Protein AF-A0AAE0SUE6-F1 (afdb_monomer_lite)

Sequence (89 aa):
MESNRKFAINGYLYGNIPNLNASVGENIAWYIMALGTDDDIHTAHFHGHTFIHRASRAHTGDVIEVFPGTYETIEIFADNPGTWLLHCH

pLDDT: mean 93.76, std 6.13, range [60.94, 98.31]

Secondary structure (DSSP, 8-state):
--TT----BTTB-TT--------TT-EEEEEEEB-SSTT--EEEEETT--EEE-SSS-EEESEEEE-BT-EEEEEEE--S-S---EEE-

Foldseek 3Di:
DCPPPAPDDVPDHDPPDPDPDDDQQDKDKDKAAFADDQVGKWWKFWPPWWKWWPDVDTDIDRIDIHGHPGMTMIITRRHGDDDTDIDTD

Radius of gyration: 13.85 Å; chains: 1; bounding box: 37×30×33 Å

InterPro domains:
  IPR008972 Cupredoxin [G3DSA:2.60.40.420] (1-89)
  IPR008972 Cupredoxin [SSF49503] (2-89)
  IPR011706 Multicopper oxidase, C-terminal [PF07731] (10-89)

Organism: NCBI:txid2493646

Structure (mmCIF, N/CA/C/O backbone):
data_AF-A0AAE0SUE6-F1
#
_entry.id   AF-A0AAE0SUE6-F1
#
loop_
_atom_site.group_PDB
_atom_site.id
_atom_site.type_symbol
_atom_site.label_atom_id
_atom_site.label_alt_id
_atom_site.label_comp_id
_atom_site.label_asym_id
_atom_site.label_entity_id
_atom_site.label_seq_id
_atom_site.pdbx_PDB_ins_code
_atom_site.Cartn_x
_atom_site.Cartn_y
_atom_site.Cartn_z
_atom_site.occupancy
_atom_site.B_iso_or_equiv
_atom_site.auth_seq_id
_atom_site.auth_comp_id
_atom_site.auth_asym_id
_atom_site.auth_atom_id
_atom_site.pdbx_PDB_model_num
ATOM 1 N N . MET A 1 1 ? 24.641 2.942 -12.277 1.00 60.94 1 MET A N 1
ATOM 2 C CA . MET A 1 1 ? 23.744 3.645 -13.218 1.00 60.94 1 MET A CA 1
ATOM 3 C C . MET A 1 1 ? 22.366 3.863 -12.576 1.00 60.94 1 MET A C 1
ATOM 5 O O . MET A 1 1 ? 21.362 3.798 -13.256 1.00 60.94 1 MET A O 1
ATOM 9 N N . GLU A 1 2 ? 22.319 4.153 -11.267 1.00 75.19 2 GLU A N 1
ATOM 10 C CA . GLU A 1 2 ? 21.074 4.138 -10.467 1.00 75.19 2 GLU A CA 1
ATOM 11 C C . GLU A 1 2 ? 20.696 5.519 -9.904 1.00 75.19 2 GLU A C 1
ATOM 13 O O . GLU A 1 2 ? 19.593 5.715 -9.418 1.00 75.19 2 GLU A O 1
ATOM 18 N N . SER A 1 3 ? 21.586 6.517 -10.001 1.00 80.31 3 SER A N 1
ATOM 19 C CA . SER A 1 3 ? 21.412 7.836 -9.358 1.00 80.31 3 SER A CA 1
ATOM 20 C C . SER A 1 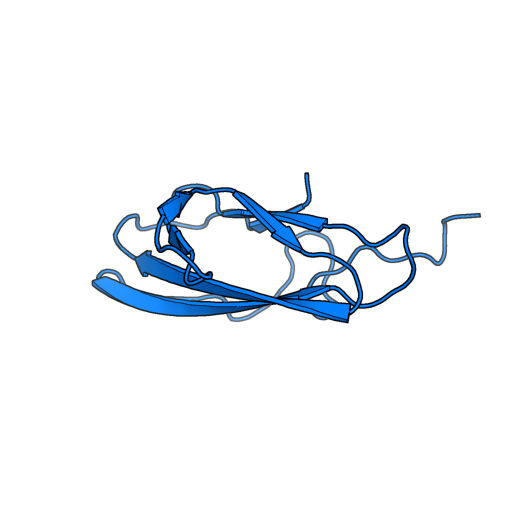3 ? 20.085 8.536 -9.717 1.00 80.31 3 SER A C 1
ATOM 22 O O . SER A 1 3 ? 19.481 9.235 -8.895 1.00 80.31 3 SER A O 1
ATOM 24 N N . ASN A 1 4 ? 19.603 8.301 -10.944 1.00 88.44 4 ASN A N 1
ATOM 25 C CA . ASN A 1 4 ? 18.377 8.893 -11.476 1.00 88.44 4 ASN A CA 1
ATOM 26 C C . ASN A 1 4 ? 17.156 7.956 -11.421 1.00 88.44 4 ASN A C 1
ATOM 28 O O . ASN A 1 4 ? 16.072 8.393 -11.796 1.00 88.44 4 ASN A O 1
ATOM 32 N N . ARG A 1 5 ? 17.292 6.710 -10.941 1.00 88.62 5 ARG A N 1
ATOM 33 C CA . ARG A 1 5 ? 16.148 5.817 -10.694 1.00 88.62 5 ARG A CA 1
ATOM 34 C C . ARG A 1 5 ? 15.560 6.122 -9.319 1.00 88.62 5 ARG A C 1
ATOM 36 O O . ARG A 1 5 ? 16.291 6.367 -8.359 1.00 88.62 5 ARG A O 1
ATOM 43 N N . LYS A 1 6 ? 14.231 6.194 -9.244 1.00 91.69 6 LYS A N 1
ATOM 44 C CA . LYS A 1 6 ? 13.482 6.564 -8.037 1.00 91.69 6 LYS A CA 1
ATOM 45 C C . LYS A 1 6 ? 12.434 5.487 -7.766 1.00 91.69 6 LYS A C 1
ATOM 47 O O . LYS A 1 6 ? 11.461 5.392 -8.502 1.00 91.69 6 LYS A O 1
ATOM 52 N N . PHE A 1 7 ? 12.643 4.701 -6.712 1.00 92.19 7 PHE A N 1
ATOM 53 C CA . PHE A 1 7 ? 11.700 3.677 -6.255 1.00 92.19 7 PHE A CA 1
ATOM 54 C C . PHE A 1 7 ? 10.636 4.338 -5.383 1.00 92.19 7 PHE A C 1
ATOM 56 O O . PHE A 1 7 ? 10.881 4.620 -4.209 1.00 92.19 7 PHE A O 1
ATOM 63 N N . ALA A 1 8 ? 9.498 4.669 -5.986 1.00 94.38 8 ALA A N 1
ATOM 64 C CA . ALA A 1 8 ? 8.500 5.548 -5.395 1.00 94.38 8 ALA A CA 1
ATOM 65 C C . ALA A 1 8 ? 7.109 4.915 -5.384 1.00 94.38 8 ALA A C 1
ATOM 67 O O . ALA A 1 8 ? 6.712 4.257 -6.340 1.00 94.38 8 ALA A O 1
ATOM 68 N N . ILE A 1 9 ? 6.334 5.217 -4.344 1.00 96.19 9 ILE A N 1
ATOM 69 C CA . ILE A 1 9 ? 4.894 4.941 -4.302 1.00 96.19 9 ILE A CA 1
ATOM 70 C C . ILE A 1 9 ? 4.190 6.256 -4.629 1.00 96.19 9 ILE A C 1
ATOM 72 O O . ILE A 1 9 ? 4.386 7.249 -3.932 1.00 96.19 9 ILE A O 1
ATOM 76 N N . ASN A 1 10 ? 3.408 6.296 -5.710 1.00 95.56 10 ASN A N 1
ATOM 77 C CA . ASN A 1 10 ? 2.714 7.507 -6.178 1.00 95.56 10 ASN A CA 1
ATOM 78 C C . ASN A 1 10 ? 3.631 8.737 -6.377 1.00 95.56 10 ASN A C 1
ATOM 80 O O . ASN A 1 10 ? 3.197 9.873 -6.209 1.00 95.56 10 ASN A O 1
ATOM 84 N N . GLY A 1 11 ? 4.910 8.526 -6.714 1.00 95.62 11 GLY A N 1
ATOM 85 C CA . GLY A 1 11 ? 5.903 9.600 -6.882 1.00 95.62 11 GLY A CA 1
ATOM 86 C C . GLY A 1 11 ? 6.554 10.101 -5.582 1.00 95.62 11 GLY A C 1
ATOM 87 O O . GLY A 1 11 ? 7.394 10.998 -5.630 1.00 95.62 11 GLY A O 1
ATOM 88 N N . TYR A 1 12 ? 6.212 9.503 -4.439 1.00 96.56 12 TYR A N 1
ATOM 89 C CA . TYR A 1 12 ? 6.734 9.831 -3.111 1.00 96.56 12 TYR A CA 1
ATOM 90 C C . TYR A 1 12 ? 7.831 8.847 -2.677 1.00 96.56 12 TYR A C 1
ATOM 92 O O . TYR A 1 12 ? 7.793 7.659 -3.002 1.00 96.56 12 TYR A O 1
ATOM 100 N N . LEU A 1 13 ? 8.826 9.351 -1.942 1.00 94.50 13 LEU A N 1
ATOM 101 C CA . LEU A 1 13 ? 10.029 8.628 -1.519 1.00 94.50 13 LEU A CA 1
ATOM 102 C C . LEU A 1 13 ? 10.188 8.700 -0.001 1.00 94.50 13 LEU A C 1
ATOM 104 O O . LEU A 1 13 ? 9.836 9.695 0.621 1.00 94.50 13 LEU A O 1
ATOM 108 N N . TYR A 1 14 ? 10.796 7.677 0.597 1.00 93.38 14 TYR A N 1
ATOM 109 C CA . TYR A 1 14 ? 11.164 7.694 2.020 1.00 93.38 14 TYR A CA 1
ATOM 110 C C . TYR A 1 14 ? 9.977 7.951 2.968 1.00 93.38 14 TYR A C 1
ATOM 112 O O . TYR A 1 14 ? 10.098 8.690 3.942 1.00 93.38 14 TYR A O 1
ATOM 120 N N . GLY A 1 15 ? 8.817 7.351 2.671 1.00 92.69 15 GLY A N 1
ATOM 121 C CA . GLY A 1 15 ? 7.639 7.412 3.543 1.00 92.69 15 GLY A CA 1
ATOM 122 C C . GLY A 1 15 ? 6.965 8.786 3.616 1.00 92.69 15 GLY A C 1
ATOM 123 O O . GLY A 1 15 ? 6.265 9.061 4.583 1.00 92.69 15 GLY A O 1
ATOM 124 N N . ASN A 1 16 ? 7.167 9.657 2.622 1.00 94.50 16 ASN A N 1
ATOM 125 C CA . ASN A 1 16 ? 6.633 11.023 2.623 1.00 94.50 16 ASN A CA 1
ATOM 126 C C . ASN A 1 16 ? 5.302 11.197 1.865 1.00 94.50 16 ASN A C 1
ATOM 128 O O . ASN A 1 16 ? 4.948 12.321 1.506 1.00 94.50 16 ASN A O 1
ATOM 132 N N . ILE A 1 17 ? 4.572 10.108 1.605 1.00 96.31 17 ILE A N 1
ATOM 133 C CA . ILE A 1 17 ? 3.257 10.180 0.961 1.00 96.31 17 ILE A CA 1
ATOM 134 C C . ILE A 1 17 ? 2.249 10.871 1.902 1.00 96.31 17 ILE A C 1
ATOM 136 O O . ILE A 1 17 ? 2.099 10.456 3.054 1.00 96.31 17 ILE A O 1
ATOM 140 N N . PRO A 1 18 ? 1.568 11.945 1.466 1.00 95.12 18 PRO A N 1
ATOM 141 C CA . PRO A 1 18 ? 0.625 12.650 2.318 1.00 95.12 18 PRO A CA 1
ATOM 142 C C . PRO A 1 18 ? -0.727 11.930 2.364 1.00 95.12 18 PRO A C 1
ATOM 144 O O . PRO A 1 18 ? -1.121 11.243 1.426 1.00 95.12 18 PRO A O 1
ATOM 147 N N . ASN A 1 19 ? -1.488 12.191 3.426 1.00 93.75 19 ASN A N 1
ATOM 148 C CA . ASN A 1 19 ? -2.925 11.912 3.505 1.00 93.75 19 ASN A CA 1
ATOM 149 C C . ASN A 1 19 ? -3.353 10.432 3.413 1.00 93.75 19 ASN A C 1
ATOM 151 O O . ASN A 1 19 ? -4.510 10.163 3.101 1.00 93.75 19 ASN A O 1
ATOM 155 N N . LEU A 1 20 ? -2.481 9.477 3.748 1.00 94.38 20 LEU A N 1
ATOM 156 C CA . LEU A 1 20 ? -2.893 8.095 4.028 1.00 94.38 20 LEU A CA 1
ATOM 157 C C . LEU A 1 20 ? -3.396 7.982 5.473 1.00 94.38 20 LEU A C 1
ATOM 159 O O . LEU A 1 20 ? -2.675 7.527 6.356 1.00 94.38 20 LEU A O 1
ATOM 163 N N . ASN A 1 21 ? -4.624 8.442 5.714 1.00 95.50 21 ASN A N 1
ATOM 164 C CA . ASN A 1 21 ? -5.278 8.379 7.021 1.00 95.50 21 ASN A CA 1
ATOM 165 C C . ASN A 1 21 ? -6.581 7.585 6.928 1.00 95.50 21 ASN A C 1
ATOM 167 O O . ASN A 1 21 ? -7.279 7.666 5.919 1.00 95.50 21 ASN A O 1
ATOM 171 N N . ALA A 1 22 ? -6.921 6.887 8.006 1.00 96.50 22 ALA A N 1
ATOM 172 C CA . ALA A 1 22 ? -8.193 6.201 8.170 1.00 96.50 22 ALA A CA 1
ATOM 173 C C . ALA A 1 22 ? -8.673 6.303 9.620 1.00 96.50 22 ALA A C 1
ATOM 175 O O . ALA A 1 22 ? -7.868 6.455 10.544 1.00 96.50 22 ALA A O 1
ATOM 176 N N . SER A 1 23 ? -9.983 6.213 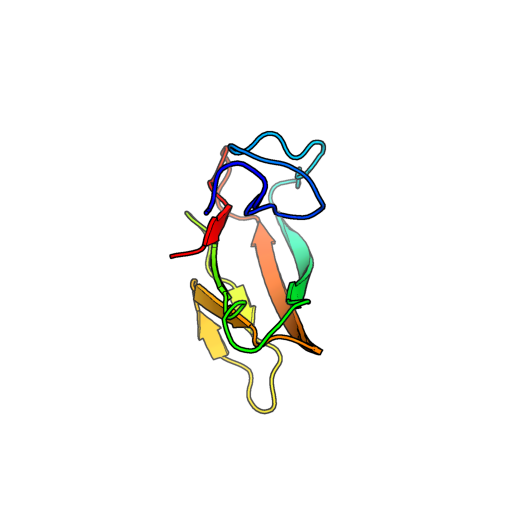9.816 1.00 97.88 23 SER A N 1
ATOM 177 C CA . SER A 1 23 ? -10.598 6.126 11.139 1.00 97.88 23 SER A CA 1
ATOM 178 C C . SER A 1 23 ? -10.688 4.669 11.586 1.00 97.88 23 SER A C 1
ATOM 180 O O . SER A 1 23 ? -10.936 3.769 10.783 1.00 97.88 23 SER A O 1
ATOM 182 N N . VAL A 1 24 ? -10.545 4.430 12.890 1.00 98.00 24 VAL A N 1
ATOM 183 C CA . VAL A 1 24 ? -10.739 3.087 13.454 1.00 98.00 24 VAL A CA 1
ATOM 184 C C . VAL A 1 24 ? -12.158 2.592 13.151 1.00 98.00 24 VAL A C 1
ATOM 186 O O . VAL A 1 24 ? -13.133 3.295 13.414 1.00 98.00 24 VAL A O 1
ATOM 189 N N . GLY A 1 25 ? -12.264 1.374 12.620 1.00 98.12 25 GLY A N 1
ATOM 190 C CA . GLY A 1 25 ? -13.513 0.739 12.198 1.00 98.12 25 GLY A CA 1
ATOM 191 C C . GLY A 1 25 ? -13.897 0.975 10.732 1.00 98.12 25 GLY A C 1
ATOM 192 O O . GLY A 1 25 ? -14.951 0.502 10.306 1.00 98.12 25 GLY A O 1
ATOM 193 N N . GLU A 1 26 ? -13.082 1.683 9.946 1.00 98.31 26 GLU A N 1
ATOM 194 C CA . GLU A 1 26 ? -13.306 1.833 8.505 1.00 98.31 26 GLU A CA 1
ATOM 195 C C . GLU A 1 26 ? -12.915 0.568 7.725 1.00 98.31 26 GLU A C 1
ATOM 197 O O . GLU A 1 26 ? -11.913 -0.086 8.017 1.00 98.31 26 GLU A O 1
ATOM 202 N N . ASN A 1 27 ? -13.698 0.251 6.689 1.00 97.56 27 ASN A N 1
ATOM 203 C CA . ASN A 1 27 ? -13.302 -0.689 5.641 1.00 97.56 27 ASN A CA 1
ATOM 204 C C . ASN A 1 27 ? -12.677 0.102 4.492 1.00 97.56 27 ASN A C 1
ATOM 206 O O . ASN A 1 27 ? -13.349 0.921 3.862 1.00 97.56 27 ASN A O 1
ATOM 210 N N . ILE A 1 28 ? -11.405 -0.155 4.213 1.00 97.06 28 ILE A N 1
ATOM 211 C CA . ILE A 1 28 ? -10.607 0.581 3.236 1.00 97.06 28 ILE A CA 1
ATOM 212 C C . ILE A 1 28 ? -10.310 -0.340 2.059 1.00 97.06 28 ILE A C 1
ATOM 214 O O . ILE A 1 28 ? -9.667 -1.376 2.227 1.00 97.06 28 ILE A O 1
ATOM 218 N N . ALA A 1 29 ? -10.735 0.057 0.861 1.00 96.38 29 ALA A N 1
ATOM 219 C CA . ALA A 1 29 ? -10.319 -0.594 -0.375 1.00 96.38 29 ALA A CA 1
ATOM 220 C C . ALA A 1 29 ? -9.019 0.041 -0.886 1.00 96.38 29 ALA A C 1
ATOM 222 O O . ALA A 1 29 ? -8.948 1.257 -1.074 1.00 96.38 29 ALA A O 1
ATOM 223 N N . TRP A 1 30 ? -8.012 -0.788 -1.143 1.00 96.12 30 TRP A N 1
ATOM 224 C CA . TRP A 1 30 ? -6.750 -0.384 -1.750 1.00 96.12 30 TRP A CA 1
ATOM 225 C C . TRP A 1 30 ? -6.664 -0.922 -3.172 1.00 96.12 30 TRP A C 1
ATOM 227 O O . TRP A 1 30 ? -6.884 -2.109 -3.411 1.00 96.12 30 TRP A O 1
ATOM 237 N N . TYR A 1 31 ? -6.292 -0.041 -4.095 1.00 95.56 31 TYR A N 1
ATOM 238 C CA . TYR A 1 31 ? -5.998 -0.372 -5.483 1.00 95.56 31 TYR A CA 1
ATOM 239 C C . TYR A 1 31 ? -4.501 -0.205 -5.688 1.00 95.56 31 TYR A C 1
ATOM 241 O O . TYR A 1 31 ? -3.969 0.895 -5.525 1.00 95.56 31 TYR A O 1
ATOM 249 N N . ILE A 1 32 ? -3.821 -1.300 -5.998 1.00 95.62 32 ILE A N 1
ATOM 250 C CA . ILE A 1 32 ? -2.363 -1.350 -6.069 1.00 95.62 32 ILE A CA 1
ATOM 251 C C . ILE A 1 32 ? -1.996 -1.721 -7.496 1.00 95.62 32 ILE A C 1
ATOM 253 O O . ILE A 1 32 ? -2.541 -2.671 -8.043 1.00 95.62 32 ILE A O 1
ATOM 257 N N . MET A 1 33 ? -1.097 -0.964 -8.113 1.00 95.75 33 MET A N 1
ATOM 258 C CA . MET A 1 33 ? -0.679 -1.168 -9.497 1.00 95.75 33 MET A CA 1
ATOM 259 C C . MET A 1 33 ? 0.826 -0.970 -9.598 1.00 95.75 33 MET A C 1
ATOM 261 O O . MET A 1 33 ? 1.365 -0.029 -9.013 1.00 95.75 33 MET A O 1
ATOM 265 N N . ALA A 1 34 ? 1.479 -1.831 -10.372 1.00 96.12 34 ALA A N 1
ATOM 266 C CA . ALA A 1 34 ? 2.866 -1.661 -10.772 1.00 96.12 34 ALA A CA 1
ATOM 267 C C . ALA A 1 34 ? 2.918 -1.285 -12.257 1.00 96.12 34 ALA A C 1
ATOM 269 O O . ALA A 1 34 ? 2.175 -1.818 -13.082 1.00 96.12 34 ALA A O 1
ATOM 270 N N . LEU A 1 35 ? 3.790 -0.344 -12.602 1.00 94.12 35 LEU A N 1
ATOM 271 C CA . LEU A 1 35 ? 4.021 0.116 -13.970 1.00 94.12 35 LEU A CA 1
ATOM 272 C C . LEU A 1 35 ? 5.526 0.167 -14.197 1.00 94.12 35 LEU A C 1
ATOM 274 O O . LEU A 1 35 ? 6.243 0.670 -13.338 1.00 94.12 35 LEU A O 1
ATOM 278 N N . GLY A 1 36 ? 5.989 -0.295 -15.356 1.00 93.50 36 GLY A N 1
ATOM 279 C CA . GLY A 1 36 ? 7.418 -0.329 -15.643 1.00 93.50 36 GLY A CA 1
ATOM 280 C C . GLY A 1 36 ? 7.808 -1.459 -16.584 1.00 93.50 36 GLY A C 1
ATOM 281 O O . GLY A 1 36 ? 7.011 -1.867 -17.434 1.00 93.50 36 GLY A O 1
ATOM 282 N N . THR A 1 37 ? 9.044 -1.926 -16.446 1.00 93.06 37 THR A N 1
ATOM 283 C CA . THR A 1 37 ? 9.580 -3.085 -17.168 1.00 93.06 37 THR A CA 1
ATOM 284 C C . THR A 1 37 ? 9.476 -4.343 -16.312 1.00 93.06 37 THR A C 1
ATOM 286 O O . THR A 1 37 ? 8.968 -4.308 -15.201 1.00 93.06 37 THR A O 1
ATOM 289 N N . ASP A 1 38 ? 9.959 -5.466 -16.827 1.00 91.69 38 ASP A N 1
ATOM 290 C CA . ASP A 1 38 ? 10.034 -6.767 -16.154 1.00 91.69 38 ASP A CA 1
ATOM 291 C C . ASP A 1 38 ? 10.800 -6.770 -14.818 1.00 91.69 38 ASP A C 1
ATOM 293 O O . ASP A 1 38 ? 10.579 -7.662 -14.002 1.00 91.69 38 ASP A O 1
ATOM 297 N N . ASP A 1 39 ? 11.630 -5.758 -14.562 1.00 89.88 39 ASP A N 1
ATOM 298 C CA . ASP A 1 39 ? 12.327 -5.562 -13.285 1.00 89.88 39 ASP A CA 1
ATOM 299 C C . ASP A 1 39 ? 11.442 -4.923 -12.192 1.00 89.88 39 ASP A C 1
ATOM 301 O O . ASP A 1 39 ? 11.806 -4.951 -11.017 1.00 89.88 39 ASP A O 1
ATOM 305 N N . ASP A 1 40 ? 10.292 -4.336 -12.544 1.00 93.56 40 ASP A N 1
ATOM 306 C CA . ASP A 1 40 ? 9.442 -3.554 -11.631 1.00 93.56 40 ASP A CA 1
ATOM 307 C C . ASP A 1 40 ? 8.342 -4.417 -10.967 1.00 93.56 40 ASP A C 1
ATOM 309 O O . ASP A 1 40 ? 7.173 -4.030 -10.874 1.00 93.56 40 ASP A O 1
ATOM 313 N N . ILE A 1 41 ? 8.714 -5.625 -10.528 1.00 95.12 41 ILE A N 1
ATOM 314 C CA . ILE A 1 41 ? 7.864 -6.495 -9.699 1.00 95.12 41 ILE A CA 1
ATOM 315 C C . ILE A 1 41 ? 7.962 -6.020 -8.250 1.00 95.12 41 ILE A C 1
ATOM 317 O O . ILE A 1 41 ? 9.057 -5.861 -7.707 1.00 95.12 41 ILE A O 1
ATOM 321 N N . HIS A 1 42 ? 6.816 -5.809 -7.605 1.00 96.19 42 HIS A N 1
ATOM 322 C CA . HIS A 1 42 ? 6.768 -5.260 -6.253 1.00 96.19 42 HIS A CA 1
ATOM 323 C C . HIS A 1 42 ? 6.012 -6.161 -5.285 1.00 96.19 42 HIS A C 1
ATOM 325 O O . HIS A 1 42 ? 4.880 -6.558 -5.540 1.00 96.19 42 HIS A O 1
ATOM 331 N N . THR A 1 43 ? 6.625 -6.408 -4.130 1.00 96.19 43 THR A N 1
ATOM 332 C CA . THR A 1 43 ? 6.044 -7.166 -3.018 1.00 96.19 43 THR A CA 1
ATOM 333 C C . THR A 1 43 ? 5.622 -6.190 -1.919 1.00 96.19 43 THR A C 1
ATOM 335 O O . THR A 1 43 ? 6.406 -5.876 -1.022 1.00 96.19 43 THR A O 1
ATOM 338 N N . ALA 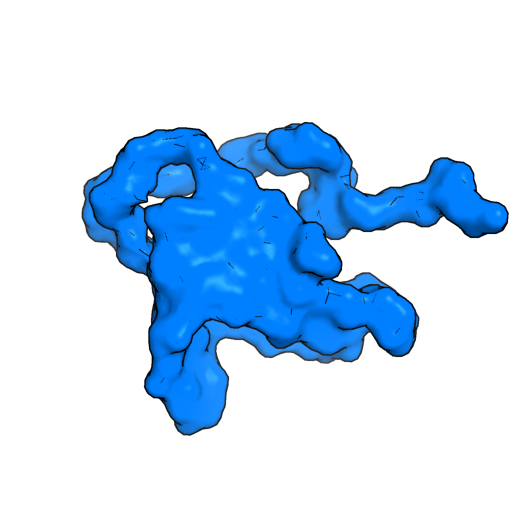A 1 44 ? 4.407 -5.645 -2.013 1.00 96.75 44 ALA A N 1
ATOM 339 C CA . ALA A 1 44 ? 3.895 -4.636 -1.089 1.00 96.75 44 ALA A CA 1
ATOM 340 C C . ALA A 1 44 ? 3.452 -5.263 0.239 1.00 96.75 44 ALA A C 1
ATOM 342 O O . ALA A 1 44 ? 2.652 -6.195 0.254 1.00 96.75 44 ALA A O 1
ATOM 343 N N . HIS A 1 45 ? 3.939 -4.721 1.353 1.00 97.88 45 HIS A N 1
ATOM 344 C CA . HIS A 1 45 ? 3.664 -5.199 2.705 1.00 97.88 45 HIS A CA 1
ATOM 345 C C . HIS A 1 45 ? 3.013 -4.108 3.560 1.00 97.88 45 HIS A C 1
ATOM 347 O O . HIS A 1 45 ? 3.532 -2.990 3.665 1.00 97.88 45 HIS A O 1
ATOM 353 N N . PHE A 1 46 ? 1.892 -4.457 4.192 1.00 97.44 46 PHE A N 1
ATOM 354 C CA . PHE A 1 46 ? 1.094 -3.579 5.044 1.00 97.44 46 PHE A CA 1
ATOM 355 C C . PHE A 1 46 ? 1.353 -3.901 6.516 1.00 97.44 46 PHE A C 1
ATOM 357 O O . PHE A 1 46 ? 0.714 -4.776 7.096 1.00 97.44 46 PHE A O 1
ATOM 364 N N . HIS A 1 47 ? 2.284 -3.183 7.147 1.00 97.31 47 HIS A N 1
ATOM 365 C CA . HIS A 1 47 ? 2.612 -3.440 8.551 1.00 97.31 47 HIS A CA 1
ATOM 366 C C . HIS A 1 47 ? 1.402 -3.220 9.463 1.00 97.31 47 HIS A C 1
ATOM 368 O O . HIS A 1 47 ? 0.608 -2.296 9.271 1.00 97.31 47 HIS A O 1
ATOM 374 N N . GLY A 1 48 ? 1.293 -4.059 10.492 1.00 97.31 48 GLY A N 1
ATOM 375 C CA . GLY A 1 48 ? 0.256 -3.946 11.518 1.00 97.31 48 GLY A CA 1
ATOM 376 C C . GLY A 1 48 ? -1.157 -4.290 11.044 1.00 97.31 48 GLY A C 1
ATOM 377 O O . GLY A 1 48 ? -2.080 -4.168 11.843 1.00 97.31 48 GLY A O 1
ATOM 378 N N . HIS A 1 49 ? -1.336 -4.728 9.797 1.00 97.38 49 HIS A N 1
ATOM 379 C CA . HIS A 1 49 ? -2.642 -5.054 9.238 1.00 97.38 49 HIS A CA 1
ATOM 380 C C . HIS A 1 49 ? -2.598 -6.375 8.479 1.00 97.38 49 HIS A C 1
ATOM 382 O O . HIS A 1 49 ? -1.578 -6.766 7.922 1.00 97.38 49 HIS A O 1
ATOM 388 N N . THR A 1 50 ? -3.750 -7.032 8.416 1.00 97.19 50 THR A N 1
ATOM 389 C CA . THR A 1 50 ? -4.023 -8.045 7.396 1.00 97.19 50 THR A CA 1
ATOM 390 C C . THR A 1 50 ? -5.109 -7.511 6.474 1.00 97.19 50 THR A C 1
ATOM 392 O O . THR A 1 50 ? -5.891 -6.636 6.853 1.00 97.19 50 THR A O 1
ATOM 395 N N . PHE A 1 51 ? -5.153 -8.022 5.255 1.00 97.12 51 PHE A N 1
ATOM 396 C CA . PHE A 1 51 ? -6.130 -7.657 4.249 1.00 97.12 51 PHE A CA 1
ATOM 397 C C . PHE A 1 51 ? -6.797 -8.886 3.650 1.00 97.12 51 PHE A C 1
ATOM 399 O O . PHE A 1 51 ? -6.269 -9.997 3.697 1.00 97.12 51 PHE A O 1
ATOM 406 N N . ILE A 1 52 ? -7.951 -8.668 3.028 1.00 97.12 52 ILE A N 1
ATOM 407 C CA . ILE A 1 52 ? -8.604 -9.642 2.158 1.00 97.12 52 ILE A CA 1
ATOM 408 C C . ILE A 1 52 ? -8.201 -9.330 0.722 1.00 97.12 52 ILE A C 1
ATOM 410 O O . ILE A 1 52 ? -8.536 -8.272 0.193 1.00 97.12 52 ILE A O 1
ATOM 414 N N . HIS A 1 53 ? -7.513 -10.265 0.075 1.00 94.62 53 HIS A N 1
ATOM 415 C CA . HIS A 1 53 ? -7.176 -10.168 -1.335 1.00 94.62 53 HIS A CA 1
ATOM 416 C C . HIS A 1 53 ? -8.336 -10.675 -2.191 1.00 94.62 53 HIS A C 1
ATOM 418 O O . HIS A 1 53 ? -8.724 -11.842 -2.094 1.00 94.62 53 HIS A O 1
ATOM 424 N N . ARG A 1 54 ? -8.900 -9.810 -3.041 1.00 81.38 54 ARG A N 1
ATOM 425 C CA . ARG A 1 54 ? -10.039 -10.141 -3.909 1.00 81.38 54 ARG A CA 1
ATOM 426 C C . ARG A 1 54 ? -9.601 -10.605 -5.305 1.00 81.38 54 ARG A C 1
ATOM 428 O O . ARG A 1 54 ? -10.045 -10.058 -6.309 1.00 81.38 54 ARG A O 1
ATOM 435 N N . ALA A 1 55 ? -8.770 -11.643 -5.366 1.00 77.38 55 ALA A N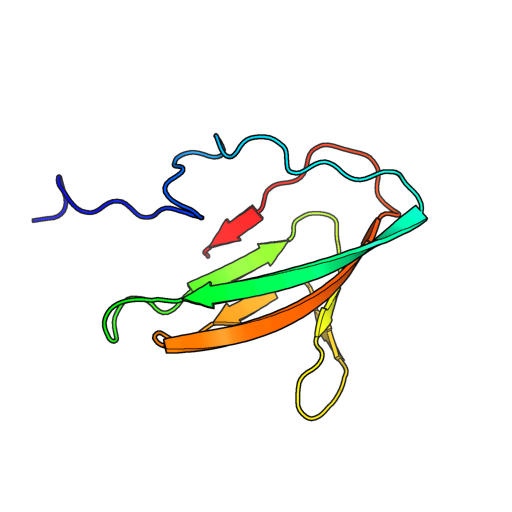 1
ATOM 436 C CA . ALA A 1 55 ? -8.498 -12.373 -6.607 1.00 77.38 55 ALA A CA 1
ATOM 437 C C . ALA A 1 55 ? -9.594 -13.425 -6.898 1.00 77.38 55 ALA A C 1
ATOM 439 O O . ALA A 1 55 ? -10.662 -13.434 -6.281 1.00 77.38 55 ALA A O 1
ATOM 440 N N . SER A 1 56 ? -9.318 -14.366 -7.810 1.00 72.19 56 SER A N 1
ATOM 441 C CA . SER A 1 56 ? -10.206 -15.493 -8.160 1.00 72.19 56 SER A CA 1
ATOM 442 C C . SER A 1 56 ? -10.687 -16.311 -6.952 1.00 72.19 56 SER A C 1
ATOM 444 O O . SER A 1 56 ? -11.769 -16.899 -6.993 1.00 72.19 56 SER A O 1
ATOM 446 N N . ARG A 1 57 ? -9.920 -16.316 -5.854 1.00 80.19 57 ARG A N 1
ATOM 447 C CA . ARG A 1 57 ? -10.340 -16.812 -4.543 1.00 80.19 57 ARG A CA 1
ATOM 448 C C . ARG A 1 57 ? -9.912 -15.835 -3.454 1.00 80.19 57 ARG A C 1
ATOM 450 O O . ARG A 1 57 ? -8.721 -15.560 -3.300 1.00 80.19 57 ARG A O 1
ATOM 457 N N . ALA A 1 58 ? -10.884 -15.386 -2.662 1.00 88.00 58 ALA A N 1
ATOM 458 C CA . ALA A 1 58 ? -10.617 -14.548 -1.503 1.00 88.00 58 ALA A CA 1
ATOM 459 C C . ALA A 1 58 ? -9.733 -15.286 -0.490 1.00 88.00 58 ALA A C 1
ATOM 461 O O . ALA A 1 58 ? -10.024 -16.426 -0.111 1.00 88.00 58 ALA A O 1
ATOM 462 N N . HIS A 1 59 ? -8.660 -14.633 -0.062 1.00 91.88 59 HIS A N 1
ATOM 463 C CA . HIS A 1 59 ? -7.770 -15.113 0.988 1.00 91.88 59 HIS A CA 1
ATOM 464 C C . HIS A 1 59 ? -7.224 -13.935 1.791 1.00 91.88 59 HIS A C 1
ATOM 466 O O . HIS A 1 59 ? -7.241 -12.796 1.327 1.00 91.88 59 HIS A O 1
ATOM 472 N N . THR A 1 60 ? -6.767 -14.223 3.006 1.00 95.62 60 THR A N 1
ATOM 473 C CA . THR A 1 60 ? -6.147 -13.234 3.887 1.00 95.62 60 THR A CA 1
ATOM 474 C C . THR A 1 60 ? -4.637 -13.228 3.687 1.00 95.62 60 THR A C 1
ATOM 476 O O . THR A 1 60 ? -4.041 -14.291 3.509 1.00 95.62 60 THR A O 1
ATOM 479 N N . GLY A 1 61 ? -4.028 -12.050 3.748 1.00 95.44 61 GLY A N 1
ATOM 480 C CA . GLY A 1 61 ? -2.579 -11.868 3.733 1.00 95.44 61 GLY A CA 1
ATOM 481 C C . GLY A 1 61 ? -2.186 -10.507 4.300 1.00 95.44 61 GLY A C 1
ATOM 482 O O . GLY A 1 61 ? -3.046 -9.693 4.615 1.00 95.44 61 GLY A O 1
ATOM 483 N N . ASP A 1 62 ? -0.893 -10.274 4.450 1.00 96.62 62 ASP A N 1
ATOM 484 C CA . ASP A 1 62 ? -0.276 -8.990 4.810 1.00 96.62 62 ASP A CA 1
ATOM 485 C C . ASP A 1 62 ? 0.695 -8.491 3.721 1.00 96.62 62 ASP A C 1
ATOM 487 O O . ASP A 1 62 ? 1.072 -7.316 3.700 1.00 96.62 62 ASP A O 1
ATOM 491 N N . VAL A 1 63 ? 1.026 -9.361 2.761 1.00 96.06 63 VAL A N 1
ATOM 492 C CA . VAL A 1 63 ? 1.905 -9.107 1.619 1.00 96.06 63 VAL A CA 1
ATOM 493 C C . VAL A 1 63 ? 1.205 -9.453 0.304 1.00 96.06 63 VAL A C 1
ATOM 495 O O . VAL A 1 63 ? 0.569 -10.503 0.196 1.00 96.06 63 VAL A O 1
ATOM 498 N N . ILE A 1 64 ? 1.333 -8.585 -0.702 1.00 95.12 64 ILE A N 1
ATOM 499 C CA . ILE A 1 64 ? 0.813 -8.803 -2.057 1.00 95.12 64 ILE A CA 1
ATOM 500 C C . ILE A 1 64 ? 1.892 -8.531 -3.107 1.00 95.12 64 ILE A C 1
ATOM 502 O O . ILE A 1 64 ? 2.581 -7.512 -3.058 1.00 95.12 64 ILE A O 1
ATOM 506 N N . GLU A 1 65 ? 2.036 -9.450 -4.057 1.00 94.94 65 GLU A N 1
ATOM 507 C CA . GLU A 1 65 ? 2.910 -9.291 -5.220 1.00 94.94 65 GLU A CA 1
ATOM 508 C C . GLU A 1 65 ? 2.126 -8.643 -6.365 1.00 94.94 65 GLU A C 1
ATOM 510 O O . GLU A 1 65 ? 1.004 -9.050 -6.663 1.00 94.94 65 GLU A O 1
ATOM 515 N N . VAL A 1 66 ? 2.707 -7.627 -7.002 1.00 95.19 66 VAL A N 1
ATOM 516 C CA . VAL A 1 66 ? 2.104 -6.911 -8.129 1.00 95.19 66 VAL A CA 1
ATOM 517 C C . VAL A 1 66 ? 3.107 -6.858 -9.271 1.00 95.19 66 VAL A C 1
ATOM 519 O O . VAL A 1 66 ? 4.227 -6.368 -9.114 1.00 95.19 66 VAL A O 1
ATOM 522 N N . PHE A 1 67 ? 2.689 -7.374 -10.424 1.00 95.88 67 PHE A N 1
ATOM 523 C CA . PHE A 1 67 ? 3.510 -7.440 -11.625 1.00 95.88 67 PHE A CA 1
ATOM 524 C C . PHE A 1 67 ? 3.346 -6.163 -12.467 1.00 95.88 67 PHE A C 1
ATOM 526 O O . PHE A 1 67 ? 2.269 -5.558 -12.485 1.00 95.88 67 PHE A O 1
ATOM 533 N N . PRO A 1 68 ? 4.382 -5.750 -13.212 1.00 96.69 68 PRO A N 1
ATOM 534 C CA . PRO A 1 68 ? 4.298 -4.615 -14.124 1.00 96.69 68 PRO A CA 1
ATOM 535 C C . PRO A 1 68 ? 3.122 -4.751 -15.100 1.00 96.69 68 PRO A C 1
ATOM 537 O O . PRO A 1 68 ? 2.968 -5.767 -15.779 1.00 96.69 68 PRO A O 1
ATOM 540 N N . GLY A 1 69 ? 2.288 -3.715 -15.190 1.00 95.81 69 GLY A N 1
ATOM 541 C CA . GLY A 1 69 ? 1.104 -3.697 -16.051 1.00 95.81 69 GLY A CA 1
ATOM 542 C C . GLY A 1 69 ? -0.118 -4.421 -15.475 1.00 95.81 69 GLY A C 1
ATOM 543 O O . GLY A 1 69 ? -1.145 -4.484 -16.154 1.00 95.81 69 GLY A O 1
ATOM 544 N N . THR A 1 70 ? -0.043 -4.939 -14.245 1.00 94.50 70 THR A N 1
ATOM 545 C CA . THR A 1 70 ? -1.185 -5.516 -13.524 1.00 94.50 70 THR A CA 1
ATOM 546 C C . THR A 1 70 ? -1.641 -4.613 -12.383 1.00 94.50 70 THR A C 1
ATOM 548 O O . THR A 1 70 ? -0.994 -3.624 -12.030 1.00 94.50 70 THR A O 1
ATOM 551 N N . TYR A 1 71 ? -2.797 -4.943 -11.814 1.00 93.88 71 TYR A N 1
ATOM 552 C CA . TYR A 1 71 ? -3.292 -4.328 -10.595 1.00 93.88 71 TYR A CA 1
ATOM 553 C C . TYR A 1 71 ? -3.888 -5.395 -9.688 1.00 93.88 71 TYR A C 1
ATOM 555 O O . TYR A 1 71 ? -4.422 -6.389 -10.173 1.00 93.88 71 TYR A O 1
ATOM 563 N N . GLU A 1 72 ? -3.847 -5.135 -8.388 1.00 94.25 72 GLU A N 1
ATOM 564 C CA . GLU A 1 72 ? -4.498 -5.939 -7.365 1.00 94.25 72 GLU A CA 1
ATOM 565 C C . GLU A 1 72 ? -5.412 -5.064 -6.511 1.00 94.25 72 GLU A C 1
ATOM 567 O O . GLU A 1 72 ? -5.185 -3.862 -6.330 1.00 94.25 72 GLU A O 1
ATOM 572 N N . THR A 1 73 ? -6.484 -5.668 -6.001 1.00 95.19 73 THR A N 1
ATOM 573 C CA . THR A 1 73 ? -7.422 -5.008 -5.086 1.00 95.19 73 THR A CA 1
ATOM 574 C C . THR A 1 73 ? -7.495 -5.778 -3.779 1.00 95.19 73 THR A C 1
ATOM 576 O O . THR A 1 73 ? -7.808 -6.973 -3.754 1.00 95.19 73 THR A O 1
ATOM 579 N N 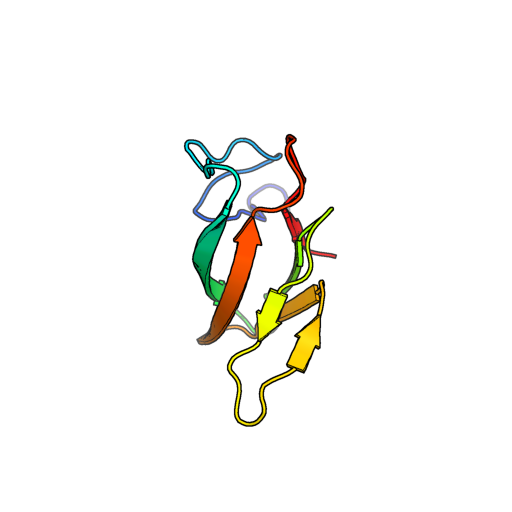. ILE A 1 74 ? -7.240 -5.071 -2.682 1.00 96.69 74 ILE A N 1
ATOM 580 C CA . ILE A 1 74 ? -7.306 -5.623 -1.329 1.00 96.69 74 ILE A CA 1
ATOM 581 C C . ILE A 1 74 ? -8.221 -4.767 -0.454 1.00 96.69 74 ILE A C 1
ATOM 583 O O . ILE A 1 74 ? -8.434 -3.583 -0.719 1.00 96.69 74 ILE A O 1
ATOM 587 N N . GLU A 1 75 ? -8.740 -5.357 0.614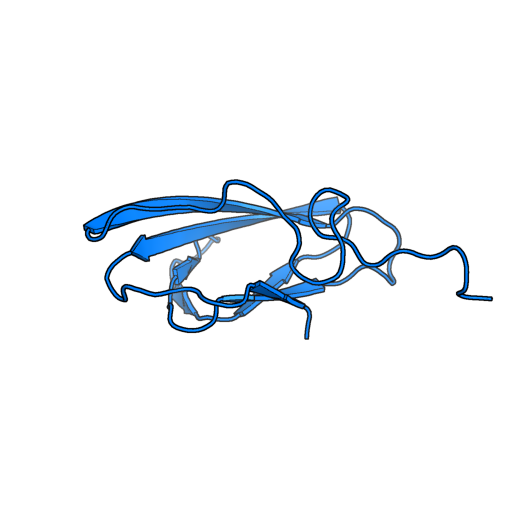 1.00 97.62 75 GLU A N 1
ATOM 588 C CA . GLU A 1 75 ? -9.513 -4.643 1.629 1.00 97.62 75 GLU A CA 1
ATOM 589 C C . GLU A 1 75 ? -8.880 -4.801 3.004 1.00 97.62 75 GLU A C 1
ATOM 591 O O . GLU A 1 75 ? -8.594 -5.920 3.427 1.00 97.62 75 GLU A O 1
ATOM 596 N N . ILE A 1 76 ? -8.711 -3.685 3.710 1.00 97.62 76 ILE A N 1
ATOM 597 C CA . ILE A 1 76 ? -8.235 -3.636 5.095 1.00 97.62 76 ILE A CA 1
ATOM 598 C C . ILE A 1 76 ? -9.370 -3.135 5.980 1.00 97.62 76 ILE A C 1
ATOM 600 O O . ILE A 1 76 ? -10.001 -2.123 5.673 1.00 97.62 76 ILE A O 1
ATOM 604 N N . PHE A 1 77 ? -9.596 -3.820 7.097 1.00 97.94 77 PHE A N 1
ATOM 605 C CA . PHE A 1 77 ? -10.399 -3.295 8.194 1.00 97.94 77 PHE A CA 1
ATOM 606 C C . PHE A 1 77 ? -9.470 -2.590 9.186 1.00 97.94 77 PHE A C 1
ATOM 608 O O . PHE A 1 77 ? -8.539 -3.203 9.703 1.00 97.94 77 PHE A O 1
ATOM 615 N N . ALA A 1 78 ? -9.677 -1.295 9.416 1.00 97.75 78 ALA A N 1
ATOM 616 C CA . ALA A 1 78 ? -8.799 -0.475 10.246 1.00 97.75 78 ALA A CA 1
ATOM 617 C C . ALA A 1 78 ? -9.086 -0.676 11.744 1.00 97.75 78 ALA A C 1
ATOM 619 O O . ALA A 1 78 ? -9.764 0.137 12.369 1.00 97.75 78 ALA A O 1
ATOM 620 N N . ASP A 1 79 ? -8.590 -1.760 12.335 1.00 97.69 79 ASP A N 1
ATOM 621 C CA . ASP A 1 79 ? -8.789 -2.095 13.754 1.00 97.69 79 ASP A CA 1
ATOM 622 C C . ASP A 1 79 ? -7.550 -1.878 14.639 1.00 97.69 79 ASP A C 1
ATOM 624 O O . ASP A 1 79 ? -7.652 -1.941 15.866 1.00 97.69 79 ASP A O 1
ATOM 628 N N . ASN A 1 80 ? -6.403 -1.557 14.036 1.00 98.00 80 ASN A N 1
ATOM 629 C CA . ASN A 1 80 ? -5.134 -1.375 14.729 1.00 98.00 80 ASN A CA 1
ATOM 630 C C . ASN A 1 80 ? -4.650 0.094 14.673 1.00 98.00 80 ASN A C 1
ATOM 632 O O . ASN A 1 80 ? -3.927 0.484 13.749 1.00 98.00 80 ASN A O 1
ATOM 636 N N . PRO A 1 81 ? -5.040 0.950 15.639 1.00 97.88 81 PRO A N 1
ATOM 637 C CA . PRO A 1 81 ? -4.710 2.373 15.613 1.00 97.88 81 PRO A CA 1
ATOM 638 C C . PRO A 1 81 ? -3.202 2.621 15.733 1.00 97.88 81 PRO A C 1
ATOM 640 O O . PRO A 1 81 ? -2.537 2.104 16.628 1.00 97.88 81 PRO A O 1
ATOM 643 N N . GLY A 1 82 ? -2.669 3.479 14.866 1.00 97.00 82 GLY A N 1
ATOM 644 C CA . GLY A 1 82 ? -1.263 3.867 14.886 1.00 97.00 82 GLY A CA 1
ATOM 645 C C . GLY A 1 82 ? -0.797 4.427 13.549 1.00 97.00 82 GLY A C 1
ATOM 646 O O . GLY A 1 82 ? -1.588 4.615 12.625 1.00 97.00 82 GLY A O 1
ATOM 647 N N . THR A 1 83 ? 0.507 4.669 13.452 1.00 96.75 83 THR A N 1
ATOM 648 C CA . THR A 1 83 ? 1.175 4.970 12.184 1.00 96.75 83 THR A CA 1
ATOM 649 C C . THR A 1 83 ? 1.953 3.737 11.757 1.00 96.75 83 THR A C 1
ATOM 651 O O . THR A 1 83 ? 2.836 3.283 12.484 1.00 96.75 83 THR A O 1
ATOM 654 N N . TRP A 1 84 ? 1.638 3.215 10.576 1.00 97.38 84 TRP A N 1
ATOM 655 C CA . TRP A 1 84 ? 2.185 1.958 10.078 1.00 97.38 84 TRP A CA 1
ATOM 656 C C . TRP A 1 84 ? 2.889 2.150 8.737 1.00 97.38 84 TRP A C 1
ATOM 658 O O . TRP A 1 84 ? 2.549 3.041 7.960 1.00 97.38 84 TRP A O 1
ATOM 668 N N . LEU A 1 85 ? 3.897 1.318 8.480 1.00 96.44 85 LEU A N 1
ATOM 669 C CA . LEU A 1 85 ? 4.690 1.380 7.259 1.00 96.44 85 LEU A CA 1
ATOM 670 C C . LEU A 1 85 ? 4.019 0.586 6.129 1.00 96.44 85 LEU A C 1
ATOM 672 O O . LEU A 1 85 ? 3.652 -0.573 6.309 1.00 96.44 85 LEU A O 1
ATOM 676 N N . LEU A 1 86 ? 3.953 1.195 4.947 1.00 95.88 86 LEU A N 1
ATOM 677 C CA . LEU A 1 86 ? 3.764 0.511 3.669 1.00 95.88 86 LEU A CA 1
ATOM 678 C C . LEU A 1 86 ? 5.103 0.525 2.928 1.00 95.88 86 LEU A C 1
ATOM 680 O O . LEU A 1 86 ? 5.668 1.599 2.708 1.00 95.88 86 LEU A O 1
ATOM 684 N N . HIS A 1 87 ? 5.621 -0.643 2.552 1.00 95.25 87 HIS A N 1
ATOM 685 C CA . HIS A 1 87 ? 6.861 -0.735 1.775 1.00 95.25 87 HIS A CA 1
ATOM 686 C C . HIS A 1 87 ? 6.868 -1.934 0.825 1.00 95.25 87 HIS A C 1
ATOM 688 O O . HIS A 1 87 ? 6.057 -2.846 0.963 1.00 95.25 87 HIS A O 1
ATOM 694 N N . CYS A 1 88 ? 7.803 -1.913 -0.124 1.00 93.44 88 CYS A N 1
ATOM 695 C CA . CYS A 1 88 ? 8.174 -3.076 -0.923 1.00 93.44 88 CYS A CA 1
ATOM 696 C C . CYS A 1 88 ? 9.293 -3.851 -0.203 1.00 93.44 88 CYS A C 1
ATOM 698 O O . CYS A 1 88 ? 10.194 -3.211 0.360 1.00 93.44 88 CYS A O 1
ATOM 700 N N . HIS A 1 89 ? 9.222 -5.187 -0.201 1.00 87.00 89 HIS A N 1
ATOM 701 C CA . HIS A 1 89 ? 10.346 -6.073 0.157 1.00 87.00 89 HIS A CA 1
ATOM 702 C C . HIS A 1 89 ? 11.367 -6.203 -0.970 1.00 87.00 89 HIS A C 1
ATOM 704 O O . HIS A 1 89 ? 10.991 -5.926 -2.132 1.00 87.00 89 HIS A O 1
#